Protein AF-A0AAN8ZVA9-F1 (afdb_monomer_lite)

Secondary structure (DSSP, 8-state):
--S--------------TTPPPS------HHHHHHHHHHHHHHHHHHHHHHHHHHHHHHHHHHHGGGHHHH-HHHHHHHT------TTS---HHHHHHHHHHHHHHHHHGGGS-HHHHT-

pLDDT: mean 78.33, std 17.89, range [42.59, 97.38]

Radius of gyration: 29.24 Å; chains: 1; bounding box: 60×74×59 Å

Foldseek 3Di:
DPPPPDDDDDDDDDDPDPPDPDPPPPCPDPVVVVVVVVVVVVVVVVVVVVVVVLVVLLCLQQVCAVNCCVPPVVLVCLLVPDPDPPPPDDDDPVVVVSVVVSVVSCVSNVVSHHVVVVVD

Sequence (120 aa):
NAERQLLRRSSSVTGRGPGRPPAYTKREDSVEVTEAILDIENQKLGEIQRRGCIYALQYIANYFGEELPEKVPQLWDLINGNFKISQDSEITLENSQSDINWLQLLEVVIPALHPQIIAQ

InterPro domains:
  IPR022707 Mot1, central domain [PF12054] (26-78)

Structure (mmCIF, N/CA/C/O backbone):
data_AF-A0AAN8ZVA9-F1
#
_entry.id   AF-A0AAN8ZVA9-F1
#
loop_
_atom_site.group_PDB
_atom_site.id
_atom_site.type_symbol
_atom_site.label_atom_id
_atom_site.label_alt_id
_atom_site.label_comp_id
_atom_site.label_asym_id
_atom_site.label_entity_id
_atom_site.label_seq_id
_atom_site.pdbx_PDB_ins_code
_atom_site.Cartn_x
_atom_site.Cartn_y
_atom_site.Cartn_z
_atom_site.occupancy
_atom_site.B_iso_or_equiv
_atom_site.auth_seq_id
_atom_site.auth_comp_id
_atom_site.auth_asym_id
_atom_site.auth_atom_id
_atom_site.pdbx_PDB_model_num
ATOM 1 N N . ASN A 1 1 ? 28.115 -47.896 -2.952 1.00 42.59 1 ASN A N 1
ATOM 2 C CA . ASN A 1 1 ? 29.524 -47.548 -3.249 1.00 42.59 1 ASN A CA 1
ATOM 3 C C . ASN A 1 1 ? 29.646 -47.038 -4.677 1.00 42.59 1 ASN A C 1
ATOM 5 O O . ASN A 1 1 ? 29.861 -47.833 -5.580 1.00 42.59 1 ASN A O 1
ATOM 9 N N . ALA A 1 2 ? 29.447 -45.730 -4.871 1.00 47.38 2 ALA A N 1
ATOM 10 C CA . ALA A 1 2 ? 29.263 -45.067 -6.168 1.00 47.38 2 ALA A CA 1
ATOM 11 C C . ALA A 1 2 ? 30.464 -44.197 -6.615 1.00 47.38 2 ALA A C 1
ATOM 13 O O . ALA A 1 2 ? 30.329 -43.395 -7.526 1.00 47.38 2 ALA A O 1
ATOM 14 N N . GLU A 1 3 ? 31.649 -44.351 -6.013 1.00 50.31 3 GLU A N 1
ATOM 15 C CA . GLU A 1 3 ? 32.725 -43.343 -6.141 1.00 50.31 3 GLU A CA 1
ATOM 16 C C . GLU A 1 3 ? 34.047 -43.861 -6.741 1.00 50.31 3 GLU A C 1
ATOM 18 O O . GLU A 1 3 ? 35.074 -43.194 -6.665 1.00 50.31 3 GLU A O 1
ATOM 23 N N . ARG A 1 4 ? 34.076 -45.055 -7.353 1.00 53.12 4 ARG A N 1
ATOM 24 C CA . ARG A 1 4 ? 35.326 -45.646 -7.890 1.00 53.12 4 ARG A CA 1
ATOM 25 C C . ARG A 1 4 ? 35.259 -46.175 -9.325 1.00 53.12 4 ARG A C 1
ATOM 27 O O . ARG A 1 4 ? 36.109 -46.971 -9.711 1.00 53.12 4 ARG A O 1
ATOM 34 N N . GLN A 1 5 ? 34.336 -45.693 -10.158 1.00 51.88 5 GLN A N 1
ATOM 35 C CA . GLN A 1 5 ? 34.483 -45.818 -11.621 1.00 51.88 5 GLN A CA 1
ATOM 36 C C . GLN A 1 5 ? 35.244 -44.614 -12.173 1.00 51.88 5 GLN A C 1
ATOM 38 O O . GLN A 1 5 ? 34.765 -43.780 -12.932 1.00 51.88 5 GLN A O 1
ATOM 43 N N . LEU A 1 6 ? 36.481 -44.561 -11.698 1.00 46.41 6 LEU A N 1
ATOM 44 C CA . LEU A 1 6 ? 37.565 -43.748 -12.187 1.00 46.41 6 LEU A CA 1
ATOM 45 C C . LEU A 1 6 ? 37.811 -44.068 -13.667 1.00 46.41 6 LEU A C 1
ATOM 47 O O . LEU A 1 6 ? 37.952 -45.227 -14.055 1.00 46.41 6 LEU A O 1
ATOM 51 N N . LEU A 1 7 ? 37.969 -43.005 -14.449 1.00 54.16 7 LEU A N 1
ATOM 52 C CA . LEU A 1 7 ? 39.207 -42.792 -15.194 1.00 54.16 7 LEU A CA 1
ATOM 53 C C . LEU A 1 7 ? 39.703 -44.025 -15.974 1.00 54.16 7 LEU A C 1
ATOM 55 O O . LEU A 1 7 ? 40.707 -44.653 -15.636 1.00 54.16 7 LEU A O 1
ATOM 59 N N . ARG A 1 8 ? 39.054 -44.319 -17.099 1.00 48.12 8 ARG A N 1
ATOM 60 C CA . ARG A 1 8 ? 39.711 -44.993 -18.222 1.00 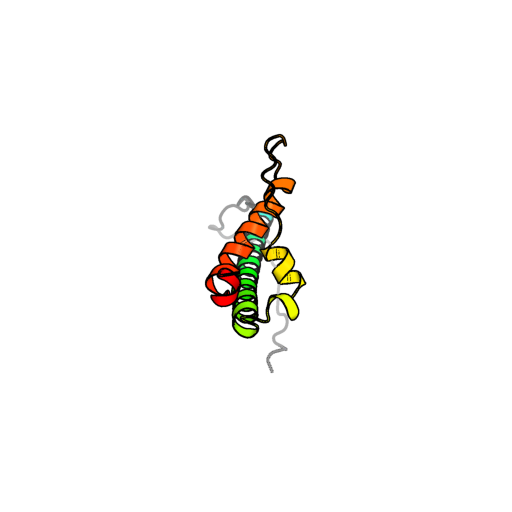48.12 8 ARG A CA 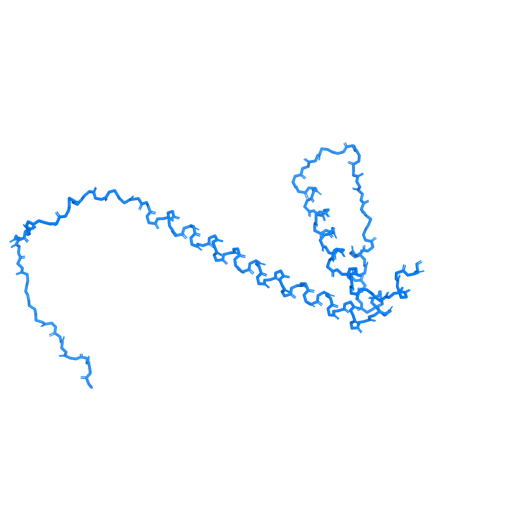1
ATOM 61 C C . ARG A 1 8 ? 39.383 -44.224 -19.502 1.00 48.12 8 ARG A C 1
ATOM 63 O O . ARG A 1 8 ? 38.273 -44.322 -19.995 1.00 48.12 8 ARG A O 1
ATOM 70 N N . ARG A 1 9 ? 40.361 -43.436 -19.981 1.00 44.78 9 ARG A N 1
ATOM 71 C CA . ARG A 1 9 ? 41.117 -43.691 -21.233 1.00 44.78 9 ARG A CA 1
ATOM 72 C C . ARG A 1 9 ? 40.343 -43.281 -22.498 1.00 44.78 9 ARG A C 1
ATOM 74 O O . ARG A 1 9 ? 39.222 -43.709 -22.676 1.00 44.78 9 ARG A O 1
ATOM 81 N N . SER A 1 10 ? 40.837 -42.511 -23.459 1.00 43.94 10 SER A N 1
ATOM 82 C CA . SER A 1 10 ? 42.166 -42.005 -23.788 1.00 43.94 10 SER A CA 1
ATOM 83 C C . SER A 1 10 ? 41.983 -40.872 -24.801 1.00 43.94 10 SER A C 1
ATOM 85 O O . SER A 1 10 ? 41.031 -40.875 -25.579 1.00 43.94 10 SER A O 1
ATOM 87 N N . SER A 1 11 ? 42.936 -39.950 -24.835 1.00 50.50 11 SER A N 1
ATOM 88 C CA . SER A 1 11 ? 43.188 -39.029 -25.939 1.00 50.50 11 SER A CA 1
ATOM 89 C C . SER A 1 11 ? 43.095 -39.727 -27.305 1.00 50.50 11 SER A C 1
ATOM 91 O O . SER A 1 11 ? 43.773 -40.728 -27.528 1.00 50.50 11 SER A O 1
ATOM 93 N N . SER A 1 12 ? 42.326 -39.171 -28.243 1.00 44.69 12 SER A N 1
ATOM 94 C CA . SER A 1 12 ? 42.646 -39.293 -29.667 1.00 44.69 12 SER A CA 1
ATOM 95 C C . SER A 1 12 ? 42.221 -38.037 -30.421 1.00 44.69 12 SER A C 1
ATOM 97 O O . SER A 1 12 ? 41.096 -37.547 -30.345 1.00 44.69 12 SER A O 1
ATOM 99 N N . VAL A 1 13 ? 43.230 -37.490 -31.079 1.00 51.97 13 VAL A N 1
ATOM 100 C CA . VAL A 1 13 ? 43.212 -36.428 -32.070 1.00 51.97 13 VAL A CA 1
ATOM 101 C C . VAL A 1 13 ? 42.418 -36.895 -33.300 1.00 51.97 13 VAL A C 1
ATOM 103 O O . VAL A 1 13 ? 42.418 -38.076 -33.631 1.00 51.97 13 VAL A O 1
ATOM 106 N N . THR A 1 14 ? 41.778 -35.936 -33.981 1.00 51.94 14 THR A N 1
ATOM 107 C CA . THR A 1 14 ? 41.153 -36.021 -35.322 1.00 51.94 14 THR A CA 1
ATOM 108 C C . THR A 1 14 ? 39.968 -36.979 -35.499 1.00 51.94 14 THR A C 1
ATOM 110 O O . THR A 1 14 ? 40.124 -38.161 -35.767 1.00 51.94 14 THR A O 1
ATOM 113 N N . GLY A 1 15 ? 38.756 -36.418 -35.473 1.00 45.91 15 GLY A N 1
ATOM 114 C CA . GLY A 1 15 ? 37.523 -37.126 -35.828 1.00 45.91 15 GLY A CA 1
ATOM 115 C C . GLY A 1 15 ? 36.317 -36.190 -35.865 1.00 45.91 15 GLY A C 1
ATOM 116 O O . GLY A 1 15 ? 35.370 -36.357 -35.103 1.00 45.91 15 GLY A O 1
ATOM 117 N N . ARG A 1 16 ? 36.375 -35.136 -36.692 1.00 52.75 16 ARG A N 1
ATOM 118 C CA . ARG A 1 16 ? 35.236 -34.233 -36.932 1.00 52.75 16 ARG A CA 1
ATOM 119 C C . ARG A 1 16 ? 34.192 -34.989 -37.763 1.00 52.75 16 ARG A C 1
ATOM 121 O O . ARG A 1 16 ? 34.315 -35.057 -38.979 1.00 52.75 16 ARG A O 1
ATOM 128 N N . GLY A 1 17 ? 33.214 -35.602 -37.097 1.00 49.03 17 GLY A N 1
ATOM 129 C CA . GLY A 1 17 ? 32.121 -36.318 -37.758 1.00 49.03 17 GLY A CA 1
ATOM 130 C C . GLY A 1 17 ? 31.270 -35.389 -38.644 1.00 49.03 17 GLY A C 1
ATOM 131 O O . GLY A 1 17 ? 31.001 -34.252 -38.238 1.00 49.03 17 GLY A O 1
ATOM 132 N N . PRO A 1 18 ? 30.850 -35.840 -39.840 1.00 52.25 18 PRO A N 1
ATOM 133 C CA . PRO A 1 18 ? 29.986 -35.069 -40.728 1.00 52.25 18 PRO A CA 1
ATOM 134 C C . PRO A 1 18 ? 28.603 -34.904 -40.082 1.00 52.25 18 PRO A C 1
ATOM 136 O O . PRO A 1 18 ? 28.020 -35.871 -39.602 1.00 52.25 18 PRO A O 1
ATOM 139 N N . GLY A 1 19 ? 28.100 -33.668 -40.034 1.00 57.72 19 GLY A N 1
ATOM 140 C CA . GLY A 1 19 ? 26.794 -33.343 -39.444 1.00 57.72 19 GLY A CA 1
ATOM 141 C C . GLY A 1 19 ? 26.839 -32.489 -38.175 1.00 57.72 19 GLY A C 1
ATOM 142 O O . GLY A 1 19 ? 25.784 -32.124 -37.664 1.00 57.72 19 GLY A O 1
ATOM 143 N N . ARG A 1 20 ? 28.023 -32.110 -37.669 1.00 62.50 20 ARG A N 1
ATOM 144 C CA . ARG A 1 20 ? 28.097 -31.024 -36.679 1.00 62.50 20 ARG A CA 1
ATOM 145 C C . ARG A 1 20 ? 27.888 -29.682 -37.392 1.00 62.50 20 ARG A C 1
ATOM 147 O O . ARG A 1 20 ? 28.676 -29.383 -38.293 1.00 62.50 20 ARG A O 1
ATOM 154 N N . PRO A 1 21 ? 26.866 -28.885 -37.024 1.00 52.62 21 PRO A N 1
ATOM 155 C CA . PRO A 1 21 ? 26.699 -27.552 -37.584 1.00 52.62 21 PRO A CA 1
ATOM 156 C C . PRO A 1 21 ? 27.969 -26.712 -37.343 1.00 52.62 21 PRO A C 1
ATOM 158 O O . PRO A 1 21 ? 28.702 -26.979 -36.381 1.00 52.62 21 PRO A O 1
ATOM 161 N N . PRO A 1 22 ? 28.275 -25.743 -38.228 1.00 57.56 22 PRO A N 1
ATOM 162 C CA . PRO A 1 22 ? 29.486 -24.932 -38.150 1.00 57.56 22 PRO A CA 1
ATOM 163 C C . PRO A 1 22 ? 29.690 -24.363 -36.743 1.00 57.56 22 PRO A C 1
ATOM 165 O O . PRO A 1 22 ? 28.747 -23.858 -36.139 1.00 57.56 22 PRO A O 1
ATOM 168 N N . ALA A 1 23 ? 30.927 -24.393 -36.234 1.00 53.28 23 ALA A N 1
ATOM 169 C CA . ALA A 1 23 ? 31.322 -23.772 -34.961 1.00 53.28 23 ALA A CA 1
ATOM 170 C C . ALA A 1 23 ? 31.364 -22.231 -35.055 1.00 53.28 23 ALA A C 1
ATOM 172 O O . ALA A 1 23 ? 32.311 -21.583 -34.619 1.00 53.28 23 ALA A O 1
ATOM 173 N N . TYR A 1 24 ? 30.339 -21.664 -35.681 1.00 52.91 24 TYR A N 1
ATOM 174 C CA . TYR A 1 24 ? 30.015 -20.252 -35.704 1.00 52.91 24 TYR A CA 1
ATOM 175 C C . TYR A 1 24 ? 28.496 -20.105 -35.564 1.00 52.91 24 TYR A C 1
ATOM 177 O O . TYR A 1 24 ? 27.840 -19.362 -36.287 1.00 52.91 24 TYR A O 1
ATOM 185 N N . THR A 1 25 ? 27.912 -20.832 -34.607 1.00 52.50 25 THR A N 1
ATOM 186 C CA . THR A 1 25 ? 26.770 -20.270 -33.893 1.00 52.50 25 THR A CA 1
ATOM 187 C C . THR A 1 25 ? 27.315 -19.007 -33.250 1.00 52.50 25 THR A C 1
ATOM 189 O O . THR A 1 25 ? 28.143 -19.094 -32.336 1.00 52.50 25 THR A O 1
ATOM 192 N N . LYS A 1 26 ? 26.941 -17.842 -33.788 1.00 55.19 26 LYS A N 1
ATOM 193 C CA . LYS A 1 26 ? 27.052 -16.584 -33.056 1.00 55.19 26 LYS A CA 1
ATOM 194 C C . LYS A 1 26 ? 26.66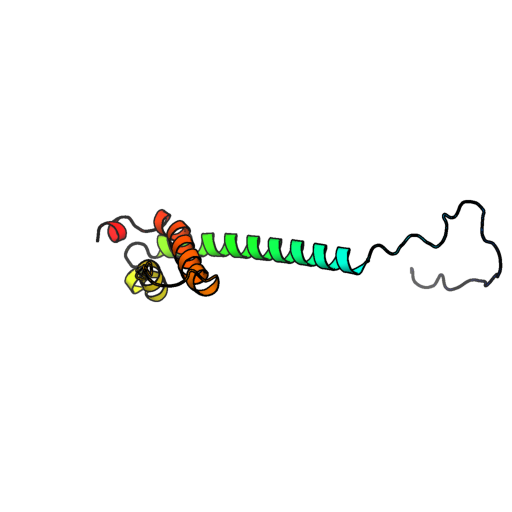1 -16.897 -31.614 1.00 55.19 26 LYS A C 1
ATOM 196 O O . LYS A 1 26 ? 25.591 -17.459 -31.383 1.00 55.19 26 LYS A O 1
ATOM 201 N N . ARG A 1 27 ? 27.569 -16.644 -30.670 1.00 55.34 27 ARG A N 1
ATOM 202 C CA . ARG A 1 27 ? 27.182 -16.469 -29.275 1.00 55.34 27 ARG A CA 1
ATOM 203 C C . ARG A 1 27 ? 26.295 -15.228 -29.289 1.00 55.34 27 ARG A C 1
ATOM 205 O O . ARG A 1 27 ? 26.808 -14.138 -29.122 1.00 55.34 27 ARG A O 1
ATOM 212 N N . GLU A 1 28 ? 25.029 -15.385 -29.652 1.00 54.75 28 GLU A N 1
ATOM 213 C CA . GLU A 1 28 ? 24.020 -14.437 -29.211 1.00 54.75 28 GLU A CA 1
ATOM 214 C C . GLU A 1 28 ? 24.015 -14.565 -27.688 1.00 54.75 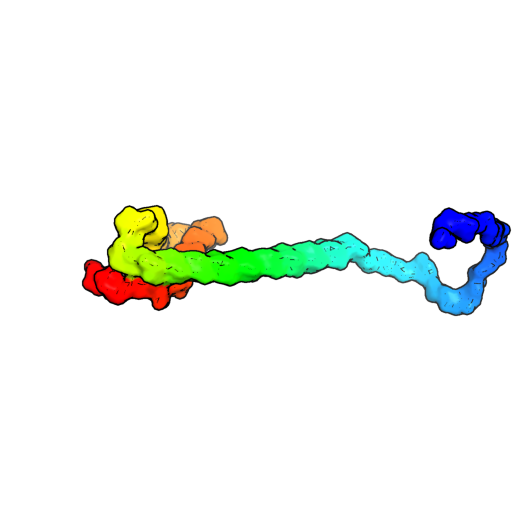28 GLU A C 1
ATOM 216 O O . GLU A 1 28 ? 24.097 -15.665 -27.128 1.00 54.75 28 GLU A O 1
ATOM 221 N N . ASP A 1 29 ? 24.209 -13.421 -27.060 1.00 57.69 29 ASP A N 1
ATOM 222 C CA . ASP A 1 29 ? 25.049 -13.260 -25.896 1.00 57.69 29 ASP A CA 1
ATOM 223 C C . ASP A 1 29 ? 24.463 -13.926 -24.651 1.00 57.69 29 ASP A C 1
ATOM 225 O O . ASP A 1 29 ? 23.414 -13.555 -24.134 1.00 57.69 29 ASP A O 1
ATOM 229 N N . SER A 1 30 ? 25.204 -14.891 -24.096 1.00 59.84 30 SER A N 1
ATOM 230 C CA . SER A 1 30 ? 24.884 -15.528 -22.809 1.00 59.84 30 SER A CA 1
ATOM 231 C C . SER A 1 30 ? 24.682 -14.514 -21.669 1.00 59.84 30 SER A C 1
ATOM 233 O O . SER A 1 30 ? 24.124 -14.876 -20.638 1.00 59.84 30 SER A O 1
ATOM 235 N N . VAL A 1 31 ? 25.152 -13.274 -21.837 1.00 61.94 31 VAL A N 1
ATOM 236 C CA . VAL A 1 31 ? 25.006 -12.162 -20.891 1.00 61.94 31 VAL A CA 1
ATOM 237 C C . VAL A 1 31 ? 23.599 -11.556 -20.953 1.00 61.94 31 VAL A C 1
ATOM 239 O O . VAL A 1 31 ? 22.976 -11.436 -19.905 1.00 61.94 31 VAL A O 1
ATOM 242 N N . GLU A 1 32 ? 23.043 -11.299 -22.143 1.00 66.56 32 GLU A N 1
ATOM 243 C CA . GLU A 1 32 ? 21.689 -10.729 -22.303 1.00 66.56 32 GLU A CA 1
ATOM 244 C C . GLU A 1 32 ? 20.607 -11.662 -21.744 1.00 66.56 32 GLU A C 1
ATOM 246 O O . GLU A 1 32 ? 19.673 -11.231 -21.070 1.00 66.56 32 GLU A O 1
ATOM 251 N N . VAL A 1 33 ? 20.771 -12.973 -21.948 1.00 72.75 33 VAL A N 1
ATOM 252 C CA . VAL A 1 33 ? 19.876 -13.986 -21.365 1.00 72.75 33 VAL A CA 1
ATOM 253 C C . VAL A 1 33 ? 19.956 -13.979 -19.835 1.00 72.75 33 VAL A C 1
ATOM 255 O O . VAL A 1 33 ? 18.950 -14.202 -19.168 1.00 72.75 33 VAL A O 1
ATOM 258 N N . THR A 1 34 ? 21.133 -13.708 -19.265 1.00 78.56 34 THR A N 1
ATOM 259 C CA . THR A 1 34 ? 21.316 -13.672 -17.807 1.00 78.56 34 THR A CA 1
ATOM 260 C C . THR A 1 34 ? 20.697 -12.410 -17.203 1.00 78.56 34 THR A C 1
ATOM 262 O O . THR A 1 34 ? 20.011 -12.507 -16.190 1.00 78.56 34 THR A O 1
ATOM 265 N N . GLU A 1 35 ? 20.869 -11.248 -17.837 1.00 83.56 35 GLU A N 1
ATOM 266 C CA . GLU A 1 35 ? 20.245 -9.987 -17.408 1.00 83.56 35 GLU A CA 1
ATOM 267 C C . GLU A 1 35 ? 18.715 -10.063 -17.466 1.00 83.56 35 GLU A C 1
ATOM 269 O O . GLU A 1 35 ? 18.047 -9.746 -16.484 1.00 83.56 35 GLU A O 1
ATOM 274 N N . ALA A 1 36 ? 18.153 -10.612 -18.548 1.00 85.50 36 ALA A N 1
ATOM 275 C CA . ALA A 1 36 ? 16.708 -10.805 -18.668 1.00 85.50 36 ALA A CA 1
ATOM 276 C C . ALA A 1 36 ? 16.136 -11.731 -17.577 1.00 85.50 36 ALA A C 1
ATOM 278 O O . ALA A 1 36 ? 15.037 -11.498 -17.071 1.00 85.50 36 ALA A O 1
ATOM 279 N N . ILE A 1 37 ? 16.871 -12.781 -17.191 1.00 88.00 37 ILE A N 1
ATOM 280 C CA . ILE A 1 37 ? 16.470 -13.670 -16.089 1.00 88.00 37 ILE A CA 1
ATOM 281 C C . ILE A 1 37 ? 16.491 -12.917 -14.753 1.00 88.00 37 ILE A C 1
ATOM 283 O O . ILE A 1 37 ? 15.535 -13.030 -13.984 1.00 88.00 37 ILE A O 1
ATOM 287 N N . LEU A 1 38 ? 17.537 -12.130 -14.487 1.00 89.44 38 LEU A N 1
ATOM 288 C CA . LEU A 1 38 ? 17.648 -11.339 -13.259 1.00 89.44 38 LEU A CA 1
ATOM 289 C C . LEU A 1 38 ? 16.520 -10.305 -13.143 1.00 89.44 38 LEU A C 1
ATOM 291 O O . LEU A 1 38 ? 15.950 -10.140 -12.064 1.00 89.44 38 LEU A O 1
ATOM 295 N N . ASP A 1 39 ? 16.140 -9.657 -14.243 1.00 91.12 39 ASP A N 1
ATOM 296 C CA . ASP A 1 39 ? 15.023 -8.710 -14.262 1.00 91.12 39 ASP A CA 1
ATOM 297 C C . ASP A 1 39 ? 13.688 -9.386 -13.935 1.00 91.12 39 ASP A C 1
ATOM 299 O O . ASP A 1 39 ? 12.907 -8.861 -13.137 1.00 91.12 39 ASP A O 1
ATOM 303 N N . ILE A 1 40 ? 13.437 -10.580 -14.480 1.00 92.38 40 ILE A N 1
ATOM 304 C CA . ILE A 1 40 ? 12.240 -11.373 -14.161 1.00 92.38 40 ILE A CA 1
ATOM 305 C C . ILE A 1 40 ? 12.211 -11.739 -12.671 1.00 92.38 40 ILE A C 1
ATOM 307 O O . ILE A 1 40 ? 11.163 -11.647 -12.023 1.00 92.38 40 ILE A O 1
ATOM 311 N N . GLU A 1 41 ? 13.346 -12.147 -12.103 1.00 93.12 41 GLU A N 1
ATOM 312 C CA . GLU A 1 41 ? 13.440 -12.477 -10.679 1.00 93.12 41 GLU A CA 1
ATOM 313 C C . GLU A 1 41 ? 13.204 -11.250 -9.791 1.00 93.12 41 GLU A C 1
ATOM 315 O O . GLU A 1 41 ? 12.433 -11.329 -8.831 1.00 93.12 41 GLU A O 1
ATOM 320 N N . ASN A 1 42 ? 13.782 -10.100 -10.141 1.00 93.81 42 ASN A N 1
ATOM 321 C CA . ASN A 1 42 ? 13.579 -8.842 -9.424 1.00 93.81 42 ASN A CA 1
ATOM 322 C C . ASN A 1 42 ? 12.117 -8.381 -9.476 1.00 93.81 42 ASN A C 1
ATOM 324 O O . ASN A 1 42 ? 11.556 -7.995 -8.448 1.00 93.81 42 ASN A O 1
ATOM 328 N N . GLN A 1 43 ? 11.464 -8.482 -10.637 1.00 93.62 43 GLN A N 1
ATOM 329 C CA . GLN A 1 43 ? 10.035 -8.187 -10.780 1.00 93.62 43 GLN A CA 1
ATOM 330 C C . GLN A 1 43 ? 9.185 -9.102 -9.894 1.00 93.62 43 GLN A C 1
ATOM 332 O O . GLN A 1 43 ? 8.291 -8.633 -9.187 1.00 93.62 43 GLN A O 1
ATOM 337 N N . LYS A 1 44 ? 9.501 -10.402 -9.868 1.00 95.12 44 LYS A N 1
ATOM 338 C CA . LYS A 1 44 ? 8.806 -11.380 -9.025 1.00 95.12 44 LYS A CA 1
ATOM 339 C C . LYS A 1 44 ? 8.979 -11.079 -7.535 1.00 95.12 44 LYS A C 1
ATOM 341 O O . LYS A 1 44 ? 8.012 -11.165 -6.779 1.00 95.12 44 LYS A O 1
ATOM 346 N N . LEU A 1 45 ? 10.188 -10.723 -7.099 1.00 95.44 45 LEU A N 1
ATOM 347 C CA . LEU A 1 45 ? 10.442 -10.316 -5.715 1.00 95.44 45 LEU A CA 1
ATOM 348 C C . LEU A 1 45 ? 9.666 -9.044 -5.359 1.00 95.44 45 LEU A C 1
ATOM 350 O O . LEU A 1 45 ? 9.036 -9.000 -4.301 1.00 95.44 45 LEU A O 1
ATOM 354 N N . GLY A 1 46 ? 9.643 -8.055 -6.255 1.00 94.88 46 GLY A N 1
ATOM 355 C CA . GLY A 1 46 ? 8.853 -6.836 -6.090 1.00 94.88 46 GLY A CA 1
ATOM 356 C C . GLY A 1 46 ? 7.355 -7.120 -5.956 1.00 94.88 46 GLY A C 1
ATOM 357 O O . GLY A 1 46 ? 6.687 -6.552 -5.093 1.00 94.88 46 GLY A O 1
ATOM 358 N N . GLU A 1 47 ? 6.821 -8.058 -6.739 1.00 96.31 47 GLU A N 1
ATOM 359 C CA . GLU A 1 47 ? 5.415 -8.456 -6.650 1.00 96.31 47 GLU A CA 1
ATOM 360 C C . GLU A 1 47 ? 5.083 -9.133 -5.311 1.00 96.31 47 GLU A C 1
ATOM 362 O O . GLU A 1 47 ? 4.059 -8.828 -4.693 1.00 96.31 47 GLU A O 1
ATOM 367 N N . ILE A 1 48 ? 5.960 -10.017 -4.825 1.00 97.12 48 ILE A N 1
ATOM 368 C CA . ILE A 1 48 ? 5.803 -10.669 -3.517 1.00 97.12 48 ILE A CA 1
ATOM 369 C C . ILE A 1 48 ? 5.810 -9.626 -2.396 1.00 97.12 48 ILE A C 1
ATOM 371 O O . ILE A 1 48 ? 4.925 -9.644 -1.538 1.00 97.12 48 ILE A O 1
ATOM 375 N N . GLN A 1 49 ? 6.769 -8.698 -2.423 1.00 96.06 49 GLN A N 1
ATOM 376 C CA . GLN A 1 49 ? 6.855 -7.616 -1.443 1.00 96.06 49 GLN A CA 1
ATOM 377 C C . GLN A 1 49 ? 5.604 -6.743 -1.474 1.00 96.06 49 GLN A C 1
ATOM 379 O O . GLN A 1 49 ? 5.007 -6.504 -0.428 1.00 96.06 49 GLN A O 1
ATOM 384 N N . ARG A 1 50 ? 5.137 -6.345 -2.664 1.00 94.50 50 ARG A N 1
ATOM 385 C CA . ARG A 1 50 ? 3.913 -5.553 -2.817 1.00 94.50 50 ARG A CA 1
ATOM 386 C C . ARG A 1 50 ? 2.711 -6.250 -2.185 1.00 94.50 50 ARG A C 1
ATOM 388 O O . ARG A 1 50 ? 1.999 -5.629 -1.403 1.00 94.50 50 ARG A O 1
ATOM 395 N N . ARG A 1 51 ? 2.490 -7.534 -2.483 1.00 96.62 51 ARG A N 1
ATOM 396 C CA . ARG A 1 51 ? 1.372 -8.310 -1.914 1.00 96.62 51 ARG A CA 1
ATOM 397 C C . ARG A 1 51 ? 1.460 -8.398 -0.387 1.00 96.62 51 ARG A C 1
ATOM 399 O O . ARG A 1 51 ? 0.452 -8.212 0.289 1.00 96.62 51 ARG A O 1
ATOM 406 N N . GLY A 1 52 ? 2.659 -8.637 0.147 1.00 97.38 52 GLY A N 1
ATOM 407 C CA . GLY A 1 52 ? 2.903 -8.667 1.590 1.00 97.38 52 GLY A CA 1
ATOM 408 C C . GLY A 1 52 ? 2.629 -7.321 2.263 1.00 97.38 52 GLY A C 1
ATOM 409 O O . GLY A 1 52 ? 1.934 -7.276 3.275 1.00 97.38 52 GLY A O 1
ATOM 410 N N . CYS A 1 53 ? 3.105 -6.224 1.669 1.00 95.62 53 CYS A N 1
ATOM 411 C CA . CYS A 1 53 ? 2.869 -4.870 2.165 1.00 95.62 53 CYS A CA 1
ATOM 412 C C . CYS A 1 53 ? 1.382 -4.505 2.152 1.00 95.62 53 CYS A C 1
ATOM 414 O O . CYS A 1 53 ? 0.894 -3.976 3.145 1.00 95.62 53 CYS A O 1
ATOM 416 N N . ILE A 1 54 ? 0.651 -4.829 1.078 1.00 96.44 54 ILE A N 1
ATOM 417 C CA . ILE A 1 54 ? -0.801 -4.599 0.997 1.00 96.44 54 ILE A CA 1
ATOM 418 C C . ILE A 1 54 ? -1.510 -5.291 2.159 1.00 96.44 54 ILE A C 1
ATOM 420 O O . ILE A 1 54 ? -2.252 -4.650 2.900 1.00 96.44 54 ILE A O 1
ATOM 424 N N . TYR A 1 55 ? -1.233 -6.582 2.354 1.00 97.06 55 TYR A N 1
ATOM 425 C CA . TYR A 1 55 ? -1.853 -7.353 3.423 1.00 97.06 55 TYR A CA 1
ATOM 426 C C . TYR A 1 55 ? -1.513 -6.789 4.806 1.00 97.06 55 TYR A C 1
ATOM 428 O O . TYR A 1 55 ? -2.396 -6.632 5.644 1.00 97.06 55 TYR A O 1
ATOM 436 N N . ALA A 1 56 ? -0.245 -6.444 5.043 1.00 96.75 56 ALA A N 1
ATOM 437 C CA . ALA A 1 56 ? 0.201 -5.896 6.318 1.00 96.75 56 ALA A CA 1
ATOM 438 C C . ALA A 1 56 ? -0.456 -4.545 6.628 1.00 96.75 56 ALA A C 1
ATOM 440 O O . ALA A 1 56 ? -0.976 -4.362 7.726 1.00 96.75 56 ALA A O 1
ATOM 441 N N . LEU A 1 57 ? -0.479 -3.619 5.666 1.00 96.25 57 LEU A N 1
ATOM 442 C CA . LEU A 1 57 ? -1.079 -2.295 5.838 1.00 96.25 57 LEU A CA 1
ATOM 443 C C . LEU A 1 57 ? -2.584 -2.388 6.106 1.00 96.25 57 LEU A C 1
ATOM 445 O O . LEU A 1 57 ? -3.079 -1.759 7.039 1.00 96.25 57 LEU A O 1
ATOM 449 N N . GLN A 1 58 ? -3.298 -3.222 5.348 1.00 96.00 58 GLN A N 1
ATOM 450 C CA . GLN A 1 58 ? -4.726 -3.459 5.566 1.00 96.00 58 GLN A CA 1
ATOM 451 C C . GLN A 1 58 ? -4.997 -4.134 6.909 1.00 96.00 58 GLN A C 1
ATOM 453 O O . GLN A 1 58 ? -5.961 -3.791 7.590 1.00 96.00 58 GLN A O 1
ATOM 458 N N . TYR A 1 59 ? -4.154 -5.084 7.314 1.00 96.75 59 TYR A N 1
ATOM 459 C CA . TYR A 1 59 ? -4.281 -5.740 8.609 1.00 96.75 59 TYR A CA 1
ATOM 460 C C . TYR A 1 59 ? -4.071 -4.750 9.758 1.00 96.75 59 TYR A C 1
ATOM 462 O O . TYR A 1 59 ? -4.867 -4.734 10.688 1.00 96.75 59 TYR A O 1
ATOM 470 N N . ILE A 1 60 ? -3.047 -3.895 9.677 1.00 95.62 60 ILE A N 1
ATOM 471 C CA . ILE A 1 60 ? -2.771 -2.849 10.672 1.00 95.62 60 ILE A CA 1
ATOM 472 C C . ILE A 1 60 ? -3.956 -1.882 10.779 1.00 95.62 60 ILE A C 1
ATOM 474 O O . ILE A 1 60 ? -4.435 -1.638 11.886 1.00 95.62 60 ILE A O 1
ATOM 478 N N . ALA A 1 61 ? -4.452 -1.372 9.647 1.00 94.50 61 ALA A N 1
ATOM 479 C CA . ALA A 1 61 ? -5.584 -0.446 9.610 1.00 94.50 61 ALA A CA 1
ATOM 480 C C . ALA A 1 61 ? -6.851 -1.054 10.238 1.00 94.50 61 ALA A C 1
ATOM 482 O O . ALA A 1 61 ? -7.475 -0.426 11.091 1.00 94.50 61 ALA A O 1
ATOM 483 N N . ASN A 1 62 ? -7.171 -2.306 9.898 1.00 94.56 62 ASN A N 1
ATOM 484 C CA . ASN A 1 62 ? -8.312 -3.017 10.478 1.00 94.56 62 ASN A CA 1
ATOM 485 C C . ASN A 1 62 ? -8.121 -3.341 11.966 1.00 94.56 62 ASN A C 1
ATOM 487 O O . ASN A 1 62 ? -9.070 -3.252 12.738 1.00 94.56 62 ASN A O 1
ATOM 491 N N . TYR A 1 63 ? -6.915 -3.751 12.367 1.00 96.38 63 TYR A N 1
ATOM 492 C CA . TYR A 1 63 ? -6.627 -4.188 13.733 1.00 96.38 63 TYR A CA 1
ATOM 493 C C . TYR A 1 63 ? -6.738 -3.042 14.736 1.00 96.38 63 TYR A C 1
ATOM 495 O O . TYR A 1 63 ? -7.328 -3.218 15.799 1.00 96.38 63 TYR A O 1
ATOM 503 N N . PHE A 1 64 ? -6.177 -1.877 14.405 1.00 94.69 64 PHE A N 1
ATOM 504 C CA . PHE A 1 64 ? -6.252 -0.713 15.284 1.00 94.69 64 PHE A CA 1
ATOM 505 C C . PHE A 1 64 ? -7.563 0.053 15.141 1.00 94.69 64 PHE A C 1
ATOM 507 O O . PHE A 1 64 ? -7.971 0.711 16.094 1.00 94.69 64 PHE A O 1
ATOM 514 N N . GLY A 1 65 ? -8.244 -0.049 13.995 1.00 93.19 65 GLY A N 1
ATOM 515 C CA . GLY A 1 65 ? -9.542 0.577 13.783 1.00 93.19 65 GLY A CA 1
ATOM 516 C C . GLY A 1 65 ? -9.505 2.063 14.139 1.00 93.19 65 GLY A C 1
ATOM 517 O O . GLY A 1 65 ? -8.682 2.796 13.605 1.00 93.19 65 GLY A O 1
ATOM 518 N N . GLU A 1 66 ? -10.355 2.485 15.076 1.00 92.88 66 GLU A N 1
ATOM 519 C CA . GLU A 1 66 ? -10.434 3.859 15.609 1.00 92.88 66 GLU A CA 1
ATOM 520 C C . GLU A 1 66 ? -9.170 4.343 16.327 1.00 92.88 66 GLU A C 1
ATOM 522 O O . GLU A 1 66 ? -8.898 5.540 16.355 1.00 92.88 66 GLU A O 1
ATOM 527 N N . GLU A 1 67 ? -8.375 3.428 16.877 1.00 94.31 67 GLU A N 1
ATOM 528 C CA . GLU A 1 67 ? -7.147 3.752 17.604 1.00 94.31 67 GLU A CA 1
ATOM 529 C C . GLU A 1 67 ? -5.935 3.920 16.670 1.00 94.31 67 GLU A C 1
ATOM 531 O O . GLU A 1 67 ? -4.824 4.176 17.139 1.00 94.31 67 GLU A O 1
ATOM 536 N N . LEU A 1 68 ? -6.114 3.788 15.348 1.00 93.31 68 LEU A N 1
ATOM 537 C CA . LEU A 1 68 ? -5.032 3.911 14.366 1.00 93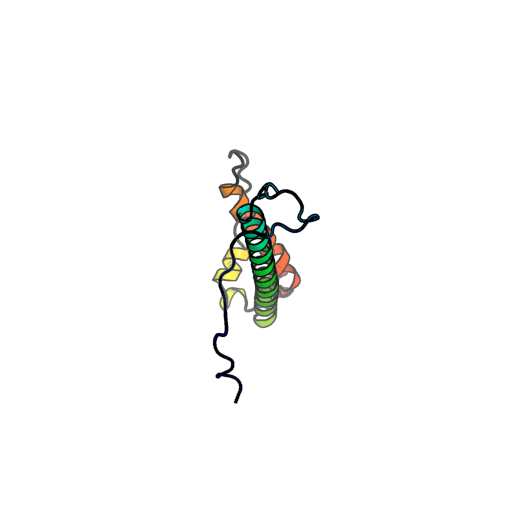.31 68 LEU A CA 1
ATOM 538 C C . LEU A 1 68 ? -4.206 5.208 14.515 1.00 93.31 68 LEU A C 1
ATOM 540 O O . LEU A 1 68 ? -2.976 5.096 14.503 1.00 93.31 68 LEU A O 1
ATOM 544 N N . PRO A 1 69 ? -4.810 6.401 14.719 1.00 93.50 69 PRO A N 1
ATOM 545 C CA . PRO A 1 69 ? -4.062 7.648 14.891 1.00 93.50 69 PRO A CA 1
ATOM 546 C C . PRO A 1 69 ? -3.156 7.649 16.125 1.00 93.50 69 PRO A C 1
ATOM 548 O O . PRO A 1 69 ? -2.082 8.242 16.110 1.00 93.50 69 PRO A O 1
ATOM 551 N N . GLU A 1 70 ? -3.577 6.976 17.198 1.00 95.19 70 GLU A N 1
ATOM 552 C CA . GLU A 1 70 ? -2.858 6.959 18.472 1.00 95.19 70 GLU A CA 1
ATOM 553 C C . GLU A 1 70 ? -1.792 5.855 18.509 1.00 95.19 70 GLU A C 1
ATOM 555 O O . GLU A 1 70 ? -0.681 6.065 18.999 1.00 95.19 70 GLU A O 1
ATOM 560 N N . LYS A 1 71 ? -2.109 4.665 17.982 1.00 95.81 71 LYS A N 1
ATOM 561 C CA . LYS A 1 71 ? -1.229 3.486 18.042 1.00 95.81 71 LYS A CA 1
ATOM 562 C C . LYS A 1 71 ? -0.214 3.434 16.908 1.00 95.81 71 LYS A C 1
ATOM 564 O O . LYS A 1 71 ? 0.875 2.895 17.104 1.00 95.81 71 LYS A O 1
ATOM 569 N N . VAL A 1 72 ? -0.549 3.980 15.738 1.00 95.19 72 VAL A N 1
ATOM 570 C CA . VAL A 1 72 ? 0.329 4.000 14.558 1.00 95.19 72 VAL A CA 1
ATOM 571 C C . VAL A 1 72 ? 0.381 5.412 13.955 1.00 95.19 72 VAL A C 1
ATOM 573 O O . VAL A 1 72 ? 0.016 5.614 12.794 1.00 95.19 72 VAL A O 1
ATOM 576 N N . PRO A 1 73 ? 0.883 6.405 14.715 1.00 93.88 73 PRO A N 1
ATOM 577 C CA . PRO A 1 73 ? 0.847 7.811 14.309 1.00 93.88 73 PRO A CA 1
ATOM 578 C C . PRO A 1 73 ? 1.614 8.066 13.009 1.00 93.88 73 PRO A C 1
ATOM 580 O O . PRO A 1 73 ? 1.164 8.825 12.167 1.00 93.88 73 PRO A O 1
ATOM 583 N N . GLN A 1 74 ? 2.721 7.356 12.774 1.00 92.69 74 GLN A N 1
ATOM 584 C CA . GLN A 1 74 ? 3.505 7.507 11.543 1.00 92.69 74 GLN A CA 1
ATOM 585 C C . GLN A 1 74 ? 2.711 7.127 10.287 1.00 92.69 74 GLN A C 1
ATOM 587 O O . GLN A 1 74 ? 2.817 7.793 9.262 1.00 92.69 74 GLN A O 1
ATOM 592 N N . LEU A 1 75 ? 1.914 6.055 10.355 1.00 91.50 75 LEU A N 1
ATOM 593 C CA . LEU A 1 75 ? 1.059 5.652 9.240 1.00 91.50 75 LEU A CA 1
ATOM 594 C C . LEU A 1 75 ? -0.078 6.659 9.055 1.00 91.50 75 LEU A C 1
ATOM 596 O O . LEU A 1 75 ? -0.404 7.013 7.927 1.00 91.50 75 LEU A O 1
ATOM 600 N N . TRP A 1 76 ? -0.644 7.146 10.157 1.00 93.19 76 TRP A N 1
ATOM 601 C CA . TRP A 1 76 ? -1.691 8.160 10.139 1.00 93.19 76 TRP A CA 1
ATOM 602 C C . TRP A 1 76 ? -1.223 9.486 9.526 1.00 93.19 76 TRP A C 1
ATOM 604 O O . TRP A 1 76 ? -1.910 10.047 8.676 1.00 93.19 76 TRP A O 1
ATOM 614 N N . ASP A 1 77 ? -0.025 9.945 9.882 1.00 91.50 77 ASP A N 1
ATOM 615 C CA . ASP A 1 77 ? 0.594 11.144 9.315 1.00 91.50 77 ASP A CA 1
ATOM 616 C C . ASP A 1 77 ? 0.863 10.985 7.815 1.00 91.50 77 ASP A C 1
ATOM 618 O O . ASP A 1 77 ? 0.669 11.924 7.047 1.00 91.50 77 ASP A O 1
ATOM 622 N N . LEU A 1 78 ? 1.274 9.789 7.377 1.00 90.25 78 LEU A N 1
ATOM 623 C CA . LEU A 1 78 ? 1.453 9.490 5.956 1.00 90.25 78 LEU A CA 1
ATOM 624 C C . LEU A 1 78 ? 0.121 9.518 5.198 1.00 90.25 78 LEU A C 1
ATOM 626 O O . LEU A 1 78 ? 0.065 10.069 4.103 1.00 90.25 78 LEU A O 1
ATOM 630 N N . ILE A 1 79 ? -0.953 8.973 5.776 1.00 90.50 79 ILE A N 1
ATOM 631 C CA . ILE A 1 79 ? -2.300 9.003 5.180 1.00 90.50 79 ILE A CA 1
ATOM 632 C C . ILE A 1 79 ? -2.809 10.446 5.077 1.00 90.50 79 ILE A C 1
ATOM 634 O O . ILE A 1 79 ? -3.286 10.849 4.020 1.00 90.50 79 ILE A O 1
ATOM 638 N N . ASN A 1 80 ? -2.640 11.245 6.132 1.00 88.06 80 ASN A N 1
ATOM 639 C CA . ASN A 1 80 ? -3.046 12.655 6.169 1.00 88.06 80 ASN A CA 1
ATOM 640 C C . ASN A 1 80 ? -2.034 13.616 5.542 1.00 88.06 80 ASN A C 1
ATOM 642 O O . ASN A 1 80 ? -2.187 14.835 5.649 1.00 88.06 80 ASN A O 1
ATOM 646 N N . GLY A 1 81 ? -0.985 13.090 4.908 1.00 81.69 81 GLY A N 1
ATOM 647 C CA . GLY A 1 81 ? 0.005 13.894 4.214 1.00 81.69 81 GLY A CA 1
ATOM 648 C C . GLY A 1 81 ? -0.669 14.847 3.227 1.00 81.69 81 GLY A C 1
ATOM 649 O O . GLY A 1 81 ? -1.532 14.456 2.445 1.00 81.69 81 GLY A O 1
ATOM 650 N N . ASN A 1 82 ? -0.281 16.122 3.263 1.00 66.69 82 ASN A N 1
ATOM 651 C CA . ASN A 1 82 ? -0.825 17.112 2.340 1.00 66.69 82 ASN A CA 1
ATOM 652 C C . ASN A 1 82 ? -0.344 16.813 0.917 1.00 66.69 82 ASN A C 1
ATOM 654 O O . ASN A 1 82 ? 0.818 17.071 0.595 1.00 66.69 82 ASN A O 1
ATOM 658 N N . PHE A 1 83 ? -1.249 16.351 0.056 1.00 70.56 83 PHE A N 1
ATOM 659 C CA . PHE A 1 83 ? -1.016 16.303 -1.382 1.00 70.56 83 PHE A CA 1
ATOM 660 C C . PHE A 1 83 ? -0.913 17.721 -1.928 1.00 70.56 83 PHE A C 1
ATOM 662 O O . PHE A 1 83 ? -1.910 18.432 -2.083 1.00 70.56 83 PHE A O 1
ATOM 669 N N . LYS A 1 84 ? 0.314 18.167 -2.182 1.00 69.25 84 LYS A N 1
ATOM 670 C CA . LYS A 1 84 ? 0.568 19.466 -2.793 1.00 69.25 84 LYS A CA 1
ATOM 671 C C . LYS A 1 84 ? 0.811 19.247 -4.273 1.00 69.25 84 LYS A C 1
ATOM 673 O O . LYS A 1 84 ? 1.931 18.967 -4.678 1.00 69.25 84 LYS A O 1
ATOM 678 N N . ILE A 1 85 ? -0.234 19.429 -5.078 1.00 64.69 85 ILE A N 1
ATOM 679 C CA . ILE A 1 85 ? -0.056 19.589 -6.521 1.00 64.69 85 ILE A CA 1
ATOM 680 C C . ILE A 1 85 ? 0.687 20.906 -6.717 1.00 64.69 85 ILE A C 1
ATOM 682 O O . ILE A 1 85 ? 0.096 21.984 -6.621 1.00 64.69 85 ILE A O 1
ATOM 686 N N . SER A 1 86 ? 1.993 20.831 -6.940 1.00 63.19 86 SER A N 1
ATOM 687 C CA . SER A 1 86 ? 2.785 21.998 -7.297 1.00 63.19 86 SER A CA 1
ATOM 688 C C . SER A 1 86 ? 2.326 22.506 -8.662 1.00 63.19 86 SER A C 1
ATOM 690 O O . SER A 1 86 ? 2.703 21.955 -9.690 1.00 63.19 86 SER A O 1
ATOM 692 N N . GLN A 1 87 ? 1.492 23.548 -8.674 1.00 65.81 87 GLN A N 1
ATOM 693 C CA . GLN A 1 87 ? 0.949 24.126 -9.910 1.00 65.81 87 GLN A CA 1
ATOM 694 C C . GLN A 1 87 ? 2.023 24.796 -10.785 1.00 65.81 87 GLN A C 1
ATOM 696 O O . GLN A 1 87 ? 1.820 24.926 -11.988 1.00 65.81 87 GLN A O 1
ATOM 701 N N . ASP A 1 88 ? 3.178 25.137 -10.200 1.00 61.78 88 ASP A N 1
ATOM 702 C CA . ASP A 1 88 ? 4.232 25.931 -10.848 1.00 61.78 88 ASP A CA 1
ATOM 703 C C . ASP A 1 88 ? 5.581 25.196 -10.980 1.00 61.78 88 ASP A C 1
ATOM 705 O O . ASP A 1 88 ? 6.586 25.799 -11.354 1.00 61.78 88 ASP A O 1
ATOM 709 N N . SER A 1 89 ? 5.652 23.905 -10.632 1.00 65.06 89 SER A N 1
ATOM 710 C CA . SER A 1 89 ? 6.903 23.130 -10.682 1.00 65.06 89 SER A CA 1
ATOM 711 C C . SER A 1 89 ? 6.968 22.247 -11.920 1.00 65.06 89 SER A C 1
ATOM 713 O O . SER A 1 89 ? 5.995 21.585 -12.273 1.00 65.06 89 SER A O 1
ATOM 715 N N . GLU A 1 90 ? 8.137 22.198 -12.557 1.00 76.69 90 GLU A N 1
ATOM 716 C CA . GLU A 1 90 ? 8.424 21.225 -13.609 1.00 76.69 90 GLU A CA 1
ATOM 717 C C . GLU A 1 90 ? 8.210 19.799 -13.069 1.00 76.69 90 GLU A C 1
ATOM 719 O O . GLU A 1 90 ? 8.704 19.440 -11.994 1.00 76.69 90 GLU A O 1
ATOM 724 N N . ILE A 1 91 ? 7.425 18.996 -13.793 1.00 77.94 91 ILE A N 1
ATOM 725 C CA . ILE A 1 91 ? 7.125 17.612 -13.417 1.00 77.94 91 ILE A CA 1
ATOM 726 C C . ILE A 1 91 ? 8.382 16.777 -13.670 1.00 77.94 91 ILE A C 1
ATOM 728 O O . ILE A 1 91 ? 8.699 16.444 -14.811 1.00 77.94 91 ILE A O 1
ATOM 732 N N . THR A 1 92 ? 9.097 16.436 -12.601 1.00 80.88 92 THR A N 1
ATOM 733 C CA . THR A 1 92 ? 10.235 15.512 -12.638 1.00 80.88 92 THR A CA 1
ATOM 734 C C . THR A 1 92 ? 9.834 14.155 -12.066 1.00 80.88 92 THR A C 1
ATOM 736 O O . THR A 1 92 ? 8.951 14.065 -11.212 1.00 80.88 92 THR A O 1
ATOM 739 N N . LEU A 1 93 ? 10.508 13.088 -12.510 1.00 78.56 93 LEU A N 1
ATOM 740 C CA . LEU A 1 93 ? 10.263 11.727 -12.016 1.00 78.56 93 LEU A CA 1
ATOM 741 C C . LEU A 1 93 ? 10.380 11.644 -10.487 1.00 78.56 93 LEU A C 1
ATOM 743 O O . LEU A 1 93 ? 9.546 11.024 -9.837 1.00 78.56 93 LEU A O 1
ATOM 747 N N . GLU A 1 94 ? 11.393 12.296 -9.917 1.00 77.69 94 GLU A N 1
ATOM 748 C CA . GLU A 1 94 ? 11.657 12.285 -8.476 1.00 77.69 94 GLU A CA 1
ATOM 749 C C . GLU A 1 94 ? 10.535 12.965 -7.682 1.00 77.69 94 GLU A C 1
ATOM 751 O O . GLU A 1 94 ? 10.062 12.401 -6.696 1.00 77.69 94 GLU A O 1
ATOM 756 N N . ASN A 1 95 ? 10.049 14.119 -8.154 1.00 75.12 95 ASN A N 1
ATOM 757 C CA . ASN A 1 95 ? 8.946 14.840 -7.513 1.00 75.12 95 ASN A CA 1
ATOM 758 C C . ASN A 1 95 ? 7.621 14.074 -7.635 1.00 75.12 95 ASN A C 1
ATOM 760 O O . ASN A 1 95 ? 6.819 14.069 -6.709 1.00 75.12 95 ASN A O 1
ATOM 764 N N . SER A 1 96 ? 7.387 13.396 -8.762 1.00 82.69 96 SER A N 1
ATOM 765 C CA . SER A 1 96 ? 6.170 12.602 -8.966 1.00 82.69 96 SER A CA 1
ATOM 766 C C . SER A 1 96 ? 6.184 11.270 -8.218 1.00 82.69 96 SER A C 1
ATOM 768 O O . SER A 1 96 ? 5.122 10.727 -7.924 1.00 82.69 96 SER A O 1
ATOM 770 N N . GLN A 1 97 ? 7.355 10.716 -7.893 1.00 86.06 97 GLN A N 1
ATOM 771 C CA . GLN A 1 97 ? 7.431 9.409 -7.243 1.00 86.06 97 GLN A CA 1
ATOM 772 C C . GLN A 1 97 ? 6.865 9.439 -5.818 1.00 86.06 97 GLN A C 1
ATOM 774 O O . GLN A 1 97 ? 6.186 8.492 -5.422 1.00 86.06 97 GLN A O 1
ATOM 779 N N . SER A 1 98 ? 7.103 10.510 -5.051 1.00 84.44 98 SER A N 1
ATOM 780 C CA . SER A 1 98 ? 6.509 10.663 -3.713 1.00 84.44 98 SER A CA 1
ATOM 781 C C . SER A 1 98 ? 4.987 10.721 -3.773 1.00 84.44 98 SER A C 1
ATOM 783 O O . SER A 1 98 ? 4.314 10.073 -2.973 1.00 84.44 98 SER A O 1
ATOM 785 N N . ASP A 1 99 ? 4.460 11.433 -4.764 1.00 86.38 99 ASP A N 1
ATOM 786 C CA . ASP A 1 99 ? 3.029 11.607 -4.997 1.00 86.38 99 ASP A CA 1
ATOM 787 C C . ASP A 1 99 ? 2.366 10.289 -5.401 1.00 86.38 99 ASP A C 1
ATOM 789 O O . ASP A 1 99 ? 1.340 9.901 -4.845 1.00 86.38 99 ASP A O 1
ATOM 793 N N . ILE A 1 100 ? 2.995 9.549 -6.318 1.00 88.56 100 ILE A N 1
ATOM 794 C CA . ILE A 1 100 ? 2.553 8.212 -6.727 1.00 88.56 100 ILE A CA 1
ATOM 795 C C . ILE A 1 100 ? 2.544 7.262 -5.527 1.00 88.56 100 ILE A C 1
ATOM 797 O O . ILE A 1 100 ? 1.558 6.556 -5.319 1.00 88.56 100 ILE A O 1
ATOM 801 N N . ASN A 1 101 ? 3.608 7.255 -4.722 1.00 89.38 101 ASN A N 1
ATOM 802 C CA . ASN A 1 101 ? 3.702 6.394 -3.543 1.00 89.38 101 ASN A CA 1
ATOM 803 C C . ASN A 1 101 ? 2.612 6.727 -2.515 1.00 89.38 101 ASN A C 1
ATOM 805 O O . ASN A 1 101 ? 2.027 5.823 -1.919 1.00 89.38 101 ASN A O 1
ATOM 809 N N . TRP A 1 102 ? 2.322 8.013 -2.318 1.00 90.56 102 TRP A N 1
ATOM 810 C CA . TRP A 1 102 ? 1.266 8.460 -1.416 1.00 90.56 102 TRP A CA 1
ATOM 811 C C . TRP A 1 102 ? -0.126 8.055 -1.917 1.00 90.56 102 TRP A C 1
ATOM 813 O O . TRP A 1 102 ? -0.909 7.479 -1.163 1.00 90.56 102 TRP A O 1
ATOM 823 N N . LEU A 1 103 ? -0.416 8.245 -3.207 1.00 91.00 103 LEU A N 1
ATOM 824 C CA . LEU A 1 103 ? -1.675 7.796 -3.811 1.00 91.00 103 LEU A CA 1
ATOM 825 C C . LEU A 1 103 ? -1.850 6.274 -3.711 1.00 91.00 103 LEU A C 1
ATOM 827 O O . LEU A 1 103 ? -2.942 5.794 -3.409 1.00 91.00 103 LEU A O 1
ATOM 831 N N . GLN A 1 104 ? -0.774 5.511 -3.905 1.00 92.50 104 GLN A N 1
ATOM 832 C CA . GLN A 1 104 ? -0.783 4.056 -3.739 1.00 92.50 104 GLN A CA 1
ATOM 833 C C . GLN A 1 104 ? -1.031 3.642 -2.285 1.00 92.50 104 GLN A C 1
ATOM 835 O O . GLN A 1 104 ? -1.754 2.678 -2.039 1.00 92.50 104 GLN A O 1
ATOM 840 N N . LEU A 1 105 ? -0.466 4.364 -1.313 1.00 93.44 105 LEU A N 1
ATOM 841 C CA . LEU A 1 105 ? -0.749 4.130 0.102 1.00 93.44 105 LEU A CA 1
ATOM 842 C C . LEU A 1 105 ? -2.242 4.314 0.396 1.00 93.44 105 LEU A C 1
ATOM 844 O O . LEU A 1 105 ? -2.850 3.455 1.036 1.00 93.44 105 LEU A O 1
ATOM 848 N N . LEU A 1 106 ? -2.837 5.400 -0.102 1.00 92.81 106 LEU A N 1
ATOM 849 C CA . LEU A 1 106 ? -4.263 5.674 0.063 1.00 92.81 106 LEU A CA 1
ATOM 850 C C . LEU A 1 106 ? -5.139 4.586 -0.561 1.00 92.81 106 LEU A C 1
ATOM 852 O O . LEU A 1 106 ? -6.045 4.088 0.102 1.00 92.81 106 LEU A O 1
ATOM 856 N N . GLU A 1 107 ? -4.847 4.174 -1.797 1.00 94.00 107 GLU A N 1
ATOM 857 C CA . GLU A 1 107 ? -5.569 3.094 -2.485 1.00 94.00 107 GLU A CA 1
ATOM 858 C C . GLU A 1 107 ? -5.608 1.809 -1.643 1.00 94.00 107 GLU A C 1
ATOM 860 O O . GLU A 1 107 ? -6.632 1.130 -1.565 1.00 94.00 107 GLU A O 1
ATOM 865 N N . VAL A 1 108 ? -4.495 1.486 -0.985 1.00 95.00 108 VAL A N 1
ATOM 866 C CA . VAL A 1 108 ? -4.349 0.264 -0.190 1.00 95.00 108 VAL A CA 1
ATOM 867 C C . VAL A 1 108 ? -5.034 0.370 1.170 1.00 95.00 108 VAL A C 1
ATOM 869 O O . VAL A 1 108 ? -5.663 -0.599 1.605 1.00 95.00 108 VAL A O 1
ATOM 872 N N . VAL A 1 109 ? -4.893 1.509 1.853 1.00 93.75 109 VAL A N 1
ATOM 873 C CA . VAL A 1 109 ? -5.300 1.665 3.256 1.00 93.75 109 VAL A CA 1
ATOM 874 C C . VAL A 1 109 ? -6.755 2.102 3.399 1.00 93.75 109 VAL A C 1
ATOM 876 O O . VAL A 1 109 ? -7.440 1.575 4.273 1.00 93.75 109 VAL A O 1
ATOM 879 N N . ILE A 1 110 ? -7.259 2.998 2.542 1.00 91.75 110 ILE A N 1
ATOM 880 C CA . ILE A 1 110 ? -8.626 3.544 2.652 1.00 91.75 110 ILE A CA 1
ATOM 881 C C . ILE A 1 110 ? -9.702 2.448 2.747 1.00 91.75 110 ILE A C 1
ATOM 883 O O . ILE A 1 110 ? -10.553 2.554 3.630 1.00 91.75 110 ILE A O 1
ATOM 887 N N . PRO A 1 111 ? -9.684 1.372 1.932 1.00 92.81 111 PRO A N 1
ATOM 888 C CA . PRO A 1 111 ? -10.693 0.312 2.024 1.00 92.81 111 PRO A CA 1
ATOM 889 C C . PRO A 1 111 ? -10.704 -0.447 3.361 1.00 92.81 111 PRO A C 1
ATOM 891 O O . PRO A 1 111 ? -11.679 -1.130 3.662 1.00 92.81 111 PRO A O 1
ATOM 894 N N . ALA A 1 112 ? -9.618 -0.365 4.132 1.00 92.56 112 ALA A N 1
ATOM 895 C CA . ALA A 1 112 ? -9.437 -1.020 5.425 1.00 92.56 112 ALA A CA 1
ATOM 896 C C . ALA A 1 112 ? -9.533 -0.047 6.616 1.00 92.56 112 ALA A C 1
ATOM 898 O O . ALA A 1 112 ? -9.361 -0.468 7.759 1.00 92.56 112 ALA A O 1
ATOM 899 N N . LEU A 1 113 ? -9.773 1.248 6.373 1.00 91.25 113 LEU A N 1
ATOM 900 C CA . LEU A 1 113 ? -9.958 2.226 7.442 1.00 91.25 113 LEU A CA 1
ATOM 901 C C . LEU A 1 113 ? -11.323 2.063 8.106 1.00 91.25 113 LEU A C 1
ATOM 903 O O . LEU A 1 113 ? -12.342 1.824 7.455 1.00 91.25 113 LEU A O 1
ATOM 907 N N . HIS A 1 114 ? -11.348 2.249 9.425 1.00 89.81 114 HIS A N 1
ATOM 908 C CA . HIS A 1 114 ? -12.588 2.185 10.183 1.00 89.81 114 HIS A CA 1
ATOM 909 C C . HIS A 1 114 ? -13.509 3.370 9.830 1.00 89.81 114 HIS A C 1
ATOM 911 O O . HIS A 1 114 ? -13.046 4.514 9.829 1.00 89.81 114 HIS A O 1
ATOM 917 N N . PRO A 1 115 ? -14.821 3.158 9.598 1.00 87.06 115 PRO A N 1
ATOM 918 C CA . PRO A 1 115 ? -15.736 4.225 9.182 1.00 87.06 115 PRO A CA 1
ATOM 919 C C . PRO A 1 115 ? -15.787 5.429 10.126 1.00 87.06 115 PRO A C 1
ATOM 921 O O . PRO A 1 115 ? -15.989 6.554 9.680 1.00 87.06 115 PRO A O 1
ATOM 924 N N . GLN A 1 116 ? -15.584 5.210 11.428 1.00 84.50 116 GLN A N 1
ATOM 925 C CA . GLN A 1 116 ? -15.585 6.299 12.407 1.00 84.50 116 GLN A CA 1
ATOM 926 C C . GLN A 1 116 ? -14.396 7.254 12.258 1.00 84.50 116 GLN A C 1
AT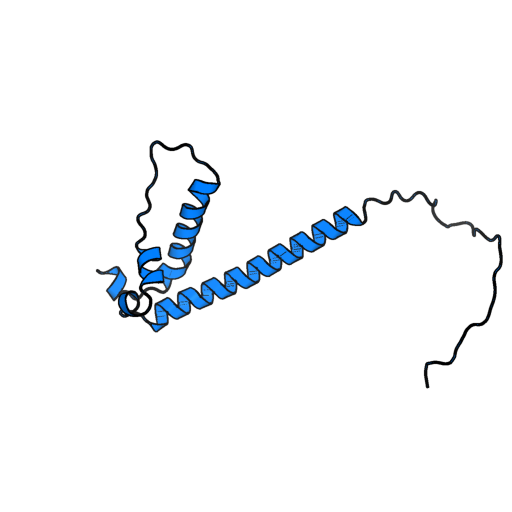OM 928 O O . GLN A 1 116 ? -14.519 8.410 12.640 1.00 84.50 116 GLN A O 1
ATOM 933 N N . ILE A 1 117 ? -13.278 6.798 11.688 1.00 83.38 117 ILE A N 1
ATOM 934 C CA . ILE A 1 117 ? -12.135 7.660 11.366 1.00 83.38 117 ILE A CA 1
ATOM 935 C C . ILE A 1 117 ? -12.415 8.476 10.105 1.00 83.38 117 ILE A C 1
ATOM 937 O O . ILE A 1 117 ? -12.043 9.637 10.029 1.00 83.38 117 ILE A O 1
ATOM 941 N N . ILE A 1 118 ? -13.092 7.881 9.121 1.00 76.62 118 ILE A N 1
ATOM 942 C CA . ILE A 1 118 ? -13.428 8.552 7.856 1.00 76.62 118 ILE A CA 1
ATOM 943 C C . ILE A 1 118 ? -14.445 9.686 8.077 1.00 76.62 118 ILE A C 1
ATOM 945 O O . ILE A 1 118 ? -14.497 10.634 7.301 1.00 76.62 118 ILE A O 1
ATOM 949 N N . ALA A 1 119 ? -15.277 9.575 9.114 1.00 71.31 119 ALA A N 1
ATOM 950 C CA . ALA A 1 119 ? -16.307 10.556 9.442 1.00 71.31 119 ALA A CA 1
ATOM 951 C C . ALA A 1 119 ? -15.810 11.759 10.273 1.00 71.31 119 ALA A C 1
ATOM 953 O O . ALA A 1 119 ? -16.622 12.638 10.571 1.00 71.31 119 ALA A O 1
ATOM 954 N N . GLN A 1 120 ? -14.535 11.776 10.680 1.00 59.62 120 GLN A N 1
ATOM 955 C CA . GLN A 1 120 ? -13.905 12.882 11.418 1.00 59.62 120 GLN A CA 1
ATOM 956 C C . GLN A 1 120 ? -13.327 13.926 10.463 1.00 59.62 120 GLN A C 1
ATOM 958 O O . GLN A 1 120 ? -13.430 15.125 10.809 1.00 59.62 120 GLN A O 1
#

Organism: Halocaridina rubra (NCBI:txid373956)